Protein AF-A0A2V9R6C5-F1 (afdb_monomer)

Mean predicted aligned error: 5.24 Å

pLDDT: mean 90.16, std 9.1, range [41.62, 97.5]

Solvent-accessible surface area (backbone atoms only — not comparable to full-atom values): 9166 Å² total; per-residue (Å²): 133,85,82,86,83,82,74,58,67,69,58,52,53,52,53,51,48,38,43,59,74,49,47,64,82,46,81,86,64,77,62,60,47,89,68,93,65,76,92,70,56,80,42,75,51,73,53,76,58,93,93,46,72,50,75,51,74,35,57,52,59,79,48,64,44,57,50,50,55,49,51,50,53,52,23,43,53,51,44,54,49,50,53,51,52,51,59,48,25,69,76,78,33,63,84,54,42,46,62,54,51,52,51,49,52,51,36,55,73,69,67,48,46,79,60,60,72,74,49,43,67,60,25,51,52,46,41,70,40,80,93,47,55,69,66,37,23,51,51,27,47,53,51,40,54,51,44,53,50,57,49,65,74,73,105

Secondary structure (DSSP, 8-state):
--------HHHHHHHHHHHHHTTTT-TT---S--S-------EEEEEEETTEEEEEEES----HHHHHHHHHHHHHHHHHHHHHHHHHHHHH-GGGHHHHHHHHHHHHHTT--S-GGGGHHHHHHHHH-TTS-HHHHHHHHHHHHHHHHHHHTT-

Structure (mmCIF, N/CA/C/O backbone):
data_AF-A0A2V9R6C5-F1
#
_entry.id   AF-A0A2V9R6C5-F1
#
loop_
_atom_site.group_PDB
_atom_site.id
_atom_site.type_symbol
_atom_site.label_atom_id
_atom_site.label_alt_id
_atom_site.label_comp_id
_atom_site.label_asym_id
_atom_site.label_entity_id
_atom_site.label_seq_id
_atom_site.pdbx_PDB_ins_code
_atom_site.Cartn_x
_atom_site.Cartn_y
_atom_site.Cartn_z
_atom_site.occupancy
_atom_site.B_iso_or_equiv
_atom_site.auth_seq_id
_atom_site.auth_comp_id
_atom_site.auth_asym_id
_atom_site.auth_atom_id
_atom_site.pdbx_PDB_model_num
ATOM 1 N N . MET A 1 1 ? 1.336 -20.010 5.093 1.00 46.53 1 MET A N 1
ATOM 2 C CA . MET A 1 1 ? 0.437 -18.844 5.189 1.00 46.53 1 MET A CA 1
ATOM 3 C C . MET A 1 1 ? 0.432 -18.218 3.808 1.00 46.53 1 MET A C 1
ATOM 5 O O . MET A 1 1 ? 1.451 -17.669 3.417 1.00 46.53 1 MET A O 1
ATOM 9 N N . GLU A 1 2 ? -0.620 -18.428 3.023 1.00 50.94 2 GLU A N 1
ATOM 10 C CA . GLU A 1 2 ? -0.739 -17.781 1.713 1.00 50.94 2 GLU A CA 1
ATOM 11 C C . GLU A 1 2 ? -1.221 -16.347 1.934 1.00 50.94 2 GLU A C 1
ATOM 13 O O . GLU A 1 2 ? -2.261 -16.122 2.554 1.00 50.94 2 GLU A O 1
ATOM 18 N N . VAL A 1 3 ? -0.439 -15.367 1.484 1.00 60.78 3 VAL A N 1
ATOM 19 C CA . VAL A 1 3 ? -0.875 -13.969 1.470 1.00 60.78 3 VAL A CA 1
ATOM 20 C C . VAL A 1 3 ? -1.753 -13.803 0.235 1.00 60.78 3 VAL A C 1
ATOM 22 O O . VAL A 1 3 ? -1.251 -13.744 -0.885 1.00 60.78 3 VAL A O 1
ATOM 25 N N . SER A 1 4 ? -3.073 -13.771 0.424 1.00 70.69 4 SER A N 1
ATOM 26 C CA . SER A 1 4 ? -4.013 -13.489 -0.664 1.00 70.69 4 SER A CA 1
ATOM 27 C C . SER A 1 4 ? -3.922 -12.009 -1.035 1.00 70.69 4 SER A C 1
ATOM 29 O O . SER A 1 4 ? -4.605 -11.172 -0.447 1.00 70.69 4 SER A O 1
ATOM 31 N N . LEU A 1 5 ? -3.039 -11.670 -1.975 1.00 76.69 5 LEU A N 1
ATOM 32 C CA . LEU A 1 5 ? -2.865 -10.307 -2.460 1.00 76.69 5 LEU A CA 1
ATOM 33 C C . LEU A 1 5 ? -3.839 -10.022 -3.612 1.00 76.69 5 LEU A C 1
ATOM 35 O O . LEU A 1 5 ? -3.700 -10.546 -4.710 1.00 76.69 5 LEU A O 1
ATOM 39 N N . ALA A 1 6 ? -4.802 -9.143 -3.357 1.00 82.19 6 ALA A N 1
ATOM 40 C CA . ALA A 1 6 ? -5.730 -8.614 -4.349 1.00 82.19 6 ALA A CA 1
ATOM 41 C C . ALA A 1 6 ? -5.478 -7.114 -4.515 1.00 82.19 6 ALA A C 1
ATOM 43 O O . ALA A 1 6 ? -5.593 -6.358 -3.547 1.00 82.19 6 ALA A O 1
ATOM 44 N N . LEU A 1 7 ? -5.127 -6.713 -5.735 1.00 85.69 7 LEU A N 1
ATOM 45 C CA . LEU A 1 7 ? -4.937 -5.326 -6.151 1.00 85.69 7 LEU A CA 1
ATOM 46 C C . LEU A 1 7 ? -6.035 -4.942 -7.142 1.00 85.69 7 LEU A C 1
ATOM 48 O O . LEU A 1 7 ? -6.513 -5.785 -7.902 1.00 85.69 7 LEU A O 1
ATOM 52 N N . ARG A 1 8 ? -6.421 -3.664 -7.159 1.00 87.56 8 ARG A N 1
ATOM 53 C CA . ARG A 1 8 ? -7.338 -3.155 -8.183 1.00 87.56 8 ARG A CA 1
ATOM 54 C C . ARG A 1 8 ? -6.678 -3.193 -9.567 1.00 87.56 8 ARG A C 1
ATOM 56 O O . ARG A 1 8 ? -5.475 -2.934 -9.653 1.00 87.56 8 ARG A O 1
ATOM 63 N N . PRO A 1 9 ? -7.451 -3.414 -10.648 1.00 88.00 9 PRO A N 1
ATOM 64 C CA . PRO A 1 9 ? -6.921 -3.388 -12.011 1.00 88.00 9 PRO A CA 1
ATOM 65 C C . PRO A 1 9 ? -6.155 -2.096 -12.322 1.00 88.00 9 PRO A C 1
ATOM 67 O O . PRO A 1 9 ? -5.016 -2.157 -12.760 1.00 88.00 9 PRO A O 1
ATOM 70 N N . SER A 1 10 ? -6.696 -0.936 -11.939 1.00 88.12 10 SER A N 1
ATOM 71 C CA . SER A 1 10 ? -6.053 0.368 -12.164 1.00 88.12 10 SER A CA 1
ATOM 72 C C . SER A 1 10 ? -4.687 0.524 -11.480 1.00 88.12 10 SER A C 1
ATOM 74 O O . SER A 1 10 ? -3.798 1.206 -11.997 1.00 88.12 10 SER A O 1
ATOM 76 N N . THR A 1 11 ? -4.489 -0.115 -10.324 1.00 90.69 11 THR A N 1
ATOM 77 C CA . THR A 1 11 ? -3.195 -0.151 -9.629 1.00 90.69 11 THR A CA 1
ATOM 78 C C . THR A 1 11 ? -2.187 -0.999 -10.400 1.00 90.69 11 THR A C 1
ATOM 80 O O . THR A 1 11 ? -1.029 -0.605 -10.530 1.00 90.69 11 THR A O 1
ATOM 83 N N . VAL A 1 12 ? -2.629 -2.141 -10.934 1.00 91.75 12 VAL A N 1
ATOM 84 C CA . VAL A 1 12 ? -1.797 -3.009 -11.777 1.00 91.75 12 VAL A CA 1
ATOM 85 C C . VAL A 1 12 ? -1.445 -2.300 -13.083 1.00 91.75 12 VAL A C 1
ATOM 87 O O . VAL A 1 12 ? -0.276 -2.282 -13.456 1.00 91.75 12 VAL A O 1
ATOM 90 N N . ASP A 1 13 ? -2.405 -1.633 -13.722 1.00 92.69 13 ASP A N 1
ATOM 91 C CA . ASP A 1 13 ? -2.180 -0.867 -14.952 1.00 92.69 13 ASP A CA 1
ATOM 92 C C . ASP A 1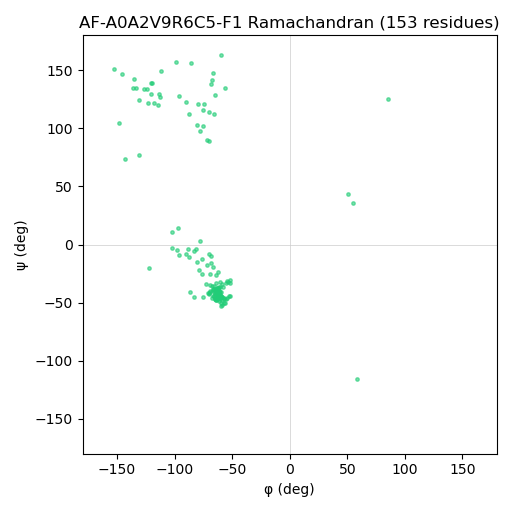 13 ? -1.152 0.250 -14.738 1.00 92.69 13 ASP A C 1
ATOM 94 O O . ASP A 1 13 ? -0.260 0.448 -15.562 1.00 92.69 13 ASP A O 1
ATOM 98 N N . SER A 1 14 ? -1.220 0.937 -13.593 1.00 91.81 14 SER A N 1
ATOM 99 C CA . SER A 1 14 ? -0.247 1.969 -13.216 1.00 91.81 14 SER A CA 1
ATOM 100 C C . SER A 1 14 ? 1.160 1.390 -13.037 1.00 91.81 14 SER A C 1
ATOM 102 O O . SER A 1 14 ? 2.129 1.974 -13.517 1.00 91.81 14 SER A O 1
ATOM 104 N N . LEU A 1 15 ? 1.287 0.223 -12.394 1.00 94.12 15 LEU A N 1
ATOM 105 C CA . LEU A 1 15 ? 2.568 -0.478 -12.270 1.00 94.12 15 LEU A CA 1
ATOM 106 C C . LEU A 1 15 ? 3.108 -0.904 -13.643 1.00 94.12 15 LEU A C 1
ATOM 108 O O . LEU A 1 15 ? 4.281 -0.690 -13.939 1.00 94.12 15 LEU A O 1
ATOM 112 N N . LEU A 1 1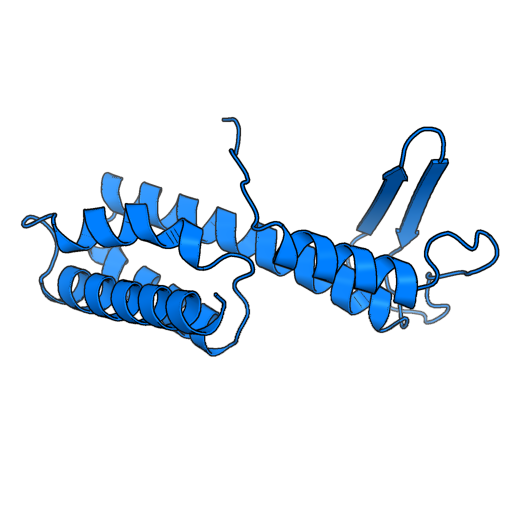6 ? 2.265 -1.486 -14.496 1.00 93.88 16 LEU A N 1
ATOM 113 C CA . LEU A 1 16 ? 2.658 -1.898 -15.845 1.00 93.88 16 LEU A CA 1
ATOM 114 C C . LEU A 1 16 ? 3.086 -0.695 -16.695 1.00 93.88 16 LEU A C 1
ATOM 116 O O . LEU A 1 16 ? 4.069 -0.786 -17.431 1.00 93.88 16 LEU A O 1
ATOM 120 N N . ALA A 1 17 ? 2.423 0.453 -16.543 1.00 94.44 17 ALA A N 1
ATOM 121 C CA . ALA A 1 17 ? 2.830 1.694 -17.190 1.00 94.44 17 ALA A CA 1
ATOM 122 C C . ALA A 1 17 ? 4.238 2.142 -16.758 1.00 94.44 17 ALA A C 1
ATOM 124 O O . ALA A 1 17 ? 4.996 2.610 -17.607 1.00 94.44 17 ALA A O 1
ATOM 125 N N . LEU A 1 18 ? 4.633 1.946 -15.492 1.00 94.69 18 LEU A N 1
ATOM 126 C CA . LEU A 1 18 ? 6.006 2.219 -15.041 1.00 94.69 18 LEU A CA 1
ATOM 127 C C . LEU A 1 18 ? 7.028 1.317 -15.740 1.00 94.69 18 LEU A C 1
ATOM 129 O O . LEU A 1 18 ? 8.078 1.799 -16.158 1.00 94.69 18 LEU A O 1
ATOM 133 N N . PHE A 1 19 ? 6.722 0.030 -15.933 1.00 94.94 19 PHE A N 1
ATOM 134 C CA . PHE A 1 19 ? 7.595 -0.881 -16.687 1.00 94.94 19 PHE A CA 1
ATOM 135 C C . PHE A 1 19 ? 7.750 -0.468 -18.155 1.00 94.94 19 PHE A C 1
ATOM 137 O O . PHE A 1 19 ? 8.848 -0.561 -18.710 1.00 94.94 19 PHE A O 1
ATOM 144 N N . VAL A 1 20 ? 6.672 0.021 -18.774 1.00 94.38 20 VAL A N 1
ATOM 145 C CA . VAL A 1 20 ? 6.711 0.576 -20.135 1.00 94.38 20 VAL A CA 1
ATOM 146 C C . VAL A 1 20 ? 7.567 1.846 -20.176 1.00 94.38 20 VAL A C 1
ATOM 148 O O . VAL A 1 20 ? 8.450 1.953 -21.021 1.00 94.38 20 VAL A O 1
ATOM 151 N N . GLN A 1 21 ? 7.376 2.780 -19.239 1.00 94.56 21 GLN A N 1
ATOM 152 C CA . GLN A 1 21 ? 8.171 4.014 -19.146 1.00 94.56 21 GLN A CA 1
ATOM 153 C C . GLN A 1 21 ? 9.649 3.745 -18.845 1.00 94.56 21 GLN A C 1
ATOM 155 O O . GLN A 1 21 ? 10.533 4.465 -19.309 1.00 94.56 21 GLN A O 1
ATOM 160 N N . ALA A 1 22 ? 9.941 2.698 -18.075 1.00 93.50 22 ALA A N 1
ATOM 161 C CA . ALA A 1 22 ? 11.297 2.240 -17.816 1.00 93.50 22 ALA A CA 1
ATOM 162 C C . ALA A 1 22 ? 11.957 1.611 -19.050 1.00 93.50 22 ALA A C 1
ATOM 164 O O . ALA A 1 22 ? 13.154 1.336 -18.990 1.00 93.50 22 ALA A O 1
ATOM 165 N N . ASP A 1 23 ? 11.230 1.384 -20.149 1.00 93.12 23 ASP A N 1
ATOM 166 C CA . ASP A 1 23 ? 11.700 0.609 -21.300 1.00 93.12 23 ASP A CA 1
ATOM 167 C C . ASP A 1 23 ? 12.278 -0.748 -20.851 1.00 93.12 23 ASP A C 1
ATOM 169 O O . ASP A 1 23 ? 13.361 -1.185 -21.249 1.00 93.12 23 ASP A O 1
ATOM 173 N N . PHE A 1 24 ? 11.569 -1.411 -19.925 1.00 92.94 24 PHE A N 1
ATOM 174 C CA . PHE A 1 24 ? 12.079 -2.605 -19.252 1.00 92.94 24 PHE A CA 1
ATOM 175 C C . PHE A 1 24 ? 12.208 -3.810 -20.184 1.00 92.94 24 PHE A C 1
ATOM 177 O O . PHE A 1 24 ? 12.842 -4.781 -19.811 1.00 92.94 24 PHE A O 1
ATOM 184 N N . TRP A 1 25 ? 11.693 -3.790 -21.410 1.00 92.62 25 TRP A N 1
ATOM 185 C CA . TRP A 1 25 ? 11.925 -4.882 -22.365 1.00 92.62 25 TRP A CA 1
ATOM 186 C C . TRP A 1 25 ? 13.197 -4.711 -23.203 1.00 92.62 25 TRP A C 1
ATOM 188 O O . TRP A 1 25 ? 13.628 -5.661 -23.848 1.00 92.62 25 TRP A O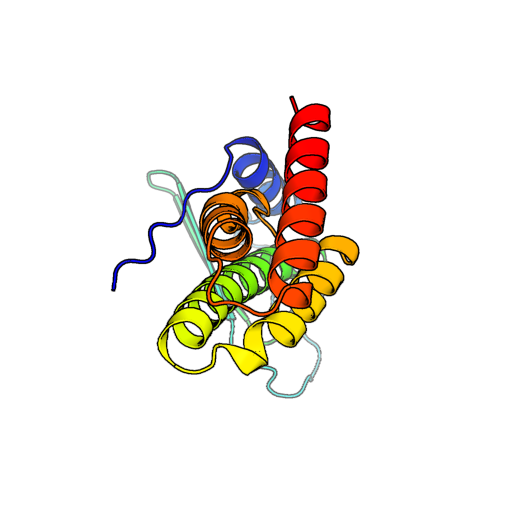 1
ATOM 198 N N . ASN A 1 26 ? 13.833 -3.540 -23.172 1.00 91.06 26 ASN A N 1
ATOM 199 C CA . ASN A 1 26 ? 15.045 -3.273 -23.938 1.00 91.06 26 ASN A CA 1
ATOM 200 C C . ASN A 1 26 ? 16.283 -3.896 -23.281 1.00 91.06 26 ASN A C 1
ATOM 202 O O . ASN A 1 26 ? 16.856 -3.311 -22.360 1.00 91.06 26 ASN A O 1
ATOM 206 N N . GLU A 1 27 ? 16.703 -5.072 -23.751 1.00 86.19 27 GLU A N 1
ATOM 207 C CA . GLU A 1 27 ? 17.843 -5.837 -23.217 1.00 86.19 27 GLU A CA 1
ATOM 208 C C . GLU A 1 27 ? 19.154 -5.041 -23.159 1.00 86.19 27 GLU A C 1
ATOM 210 O O . GLU A 1 27 ? 19.935 -5.219 -22.226 1.00 86.19 27 GLU A O 1
ATOM 215 N N . SER A 1 28 ? 19.359 -4.103 -24.088 1.00 87.12 28 SER A N 1
ATOM 216 C CA . SER A 1 28 ? 20.542 -3.233 -24.128 1.00 87.12 28 SER A CA 1
ATOM 217 C C . SER A 1 28 ? 20.546 -2.171 -23.026 1.00 87.12 28 SER A C 1
ATOM 219 O O . SER A 1 28 ? 21.587 -1.576 -22.739 1.00 87.12 28 SER A O 1
ATOM 221 N N . LYS A 1 29 ? 19.394 -1.897 -22.400 1.00 87.25 29 LYS A N 1
ATOM 222 C CA . LYS A 1 29 ? 19.290 -0.926 -21.311 1.00 87.25 29 LYS A CA 1
ATOM 223 C C . LYS A 1 29 ? 19.864 -1.515 -20.026 1.00 87.25 29 LYS A C 1
ATOM 225 O O . LYS A 1 29 ? 19.310 -2.462 -19.467 1.00 87.25 29 LYS A O 1
ATOM 230 N N . ASN A 1 30 ? 20.946 -0.914 -19.535 1.00 84.88 30 ASN A N 1
ATOM 231 C CA . ASN A 1 30 ? 21.525 -1.247 -18.240 1.00 84.88 30 ASN A CA 1
ATOM 232 C C . ASN A 1 30 ? 20.913 -0.371 -17.141 1.00 84.88 30 ASN A C 1
ATOM 234 O O . ASN A 1 30 ? 21.005 0.854 -17.191 1.00 84.88 30 ASN A O 1
ATOM 238 N N . PHE A 1 31 ? 20.322 -1.007 -16.135 1.00 86.38 31 PHE A N 1
ATOM 239 C CA . PHE A 1 31 ? 19.766 -0.318 -14.972 1.00 86.38 31 PHE A CA 1
ATOM 240 C C . PHE A 1 31 ? 20.724 -0.271 -13.776 1.00 86.38 31 PHE A C 1
ATOM 242 O O . PHE A 1 31 ? 20.440 0.415 -12.794 1.00 86.38 31 PHE A O 1
ATOM 249 N N . VAL A 1 32 ? 21.848 -0.987 -13.835 1.00 85.44 32 VAL A N 1
ATOM 250 C CA . VAL A 1 32 ? 22.863 -0.975 -12.781 1.00 85.44 32 VAL A CA 1
ATOM 251 C C . VAL A 1 32 ? 23.627 0.346 -12.855 1.00 85.44 32 VAL A C 1
ATOM 253 O O . VAL A 1 32 ? 24.238 0.659 -13.878 1.00 85.44 32 VAL A O 1
ATOM 256 N N . SER A 1 33 ? 23.609 1.127 -11.772 1.00 83.12 33 SER A N 1
ATOM 257 C CA . SER A 1 33 ? 24.421 2.347 -11.692 1.00 83.12 33 SER A CA 1
ATOM 258 C C . SER A 1 33 ? 25.912 2.000 -11.646 1.00 83.12 33 SER A C 1
ATOM 260 O O . SER A 1 33 ? 26.325 1.054 -10.977 1.00 83.12 33 SER A O 1
ATOM 262 N N . SER A 1 34 ? 26.734 2.801 -12.325 1.00 79.94 34 SER A N 1
ATOM 263 C CA . SER A 1 34 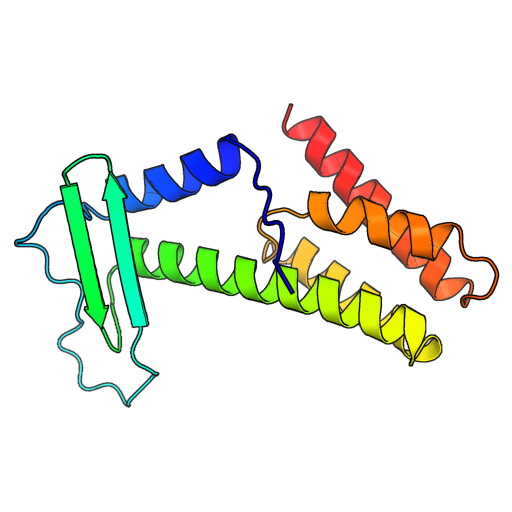? 28.197 2.675 -12.320 1.00 79.94 34 SER A CA 1
ATOM 264 C C . SER A 1 34 ? 28.862 3.309 -11.091 1.00 79.94 34 SER A C 1
ATOM 266 O O . SER A 1 34 ? 30.082 3.221 -10.931 1.00 79.94 34 SER A O 1
ATOM 268 N N . ARG A 1 35 ? 28.091 3.965 -10.213 1.00 80.38 35 ARG A N 1
ATOM 269 C CA . ARG A 1 35 ? 28.635 4.609 -9.015 1.00 80.38 35 ARG A CA 1
ATOM 270 C C . ARG A 1 35 ? 29.151 3.572 -8.022 1.00 80.38 35 ARG A C 1
ATOM 272 O O . ARG A 1 35 ? 28.476 2.593 -7.713 1.00 80.38 35 ARG A O 1
ATOM 279 N N . LYS A 1 36 ? 30.316 3.856 -7.428 1.00 76.38 36 LYS A N 1
ATOM 280 C CA . LYS A 1 36 ? 30.780 3.167 -6.216 1.00 76.38 36 LYS A CA 1
ATOM 281 C C . LYS A 1 36 ? 29.907 3.588 -5.040 1.00 76.38 36 LYS A C 1
ATOM 283 O O . LYS A 1 36 ? 30.194 4.564 -4.353 1.00 76.38 36 LYS A O 1
ATOM 288 N N . VAL A 1 37 ? 28.824 2.857 -4.849 1.00 77.94 37 VAL A N 1
ATOM 289 C CA . VAL A 1 37 ? 27.981 2.930 -3.660 1.00 77.94 37 VAL A CA 1
ATOM 290 C C . VAL A 1 37 ? 28.339 1.787 -2.714 1.00 77.94 37 VAL A C 1
ATOM 292 O O . VAL A 1 37 ? 28.890 0.771 -3.141 1.00 77.94 37 VAL A O 1
ATOM 295 N N . ALA A 1 38 ? 28.036 1.958 -1.427 1.00 81.75 38 ALA A N 1
ATOM 296 C CA . ALA A 1 38 ? 28.065 0.848 -0.482 1.00 81.75 38 ALA A CA 1
ATOM 297 C C . ALA A 1 38 ? 27.083 -0.258 -0.921 1.00 81.75 38 ALA A C 1
ATOM 299 O O . ALA A 1 38 ? 26.200 -0.028 -1.753 1.00 81.75 38 ALA A O 1
ATOM 300 N N . ASP A 1 39 ? 27.230 -1.461 -0.374 1.00 81.75 39 ASP A N 1
ATOM 301 C CA . ASP A 1 39 ? 26.225 -2.507 -0.559 1.00 81.75 39 ASP A CA 1
ATOM 302 C C . ASP A 1 39 ? 24.916 -2.070 0.126 1.00 81.75 39 ASP A C 1
ATOM 304 O O . ASP A 1 39 ? 24.856 -1.907 1.344 1.00 81.75 39 ASP A O 1
ATOM 308 N N . MET A 1 40 ? 23.895 -1.805 -0.687 1.00 83.81 40 MET A N 1
ATOM 309 C CA . MET A 1 40 ? 22.554 -1.354 -0.306 1.00 83.81 40 MET A CA 1
ATOM 310 C C . MET A 1 40 ? 21.545 -2.514 -0.354 1.00 83.81 40 MET A C 1
ATOM 312 O O . MET A 1 40 ? 20.330 -2.288 -0.284 1.00 83.81 40 MET A O 1
ATOM 316 N N . GLY A 1 41 ? 22.035 -3.748 -0.508 1.00 85.44 41 GLY A N 1
ATOM 317 C CA . GLY A 1 41 ? 21.238 -4.948 -0.683 1.00 85.44 41 GLY A CA 1
ATOM 318 C C . GLY A 1 41 ? 20.854 -5.178 -2.143 1.00 85.44 41 GLY A C 1
ATOM 319 O O . GLY A 1 41 ? 20.218 -4.333 -2.785 1.00 85.44 41 GLY A O 1
ATOM 320 N N . MET A 1 42 ? 21.193 -6.371 -2.631 1.00 89.12 42 MET A N 1
ATOM 321 C CA . MET A 1 42 ? 20.872 -6.844 -3.976 1.00 89.12 42 MET A CA 1
ATOM 322 C C . MET A 1 42 ? 19.363 -6.997 -4.168 1.00 89.12 42 MET A C 1
ATOM 324 O O . MET A 1 42 ? 18.683 -7.646 -3.374 1.00 89.12 42 MET A O 1
ATOM 328 N N . LYS A 1 43 ? 18.848 -6.399 -5.243 1.00 91.25 43 LYS A N 1
ATOM 329 C CA . LYS A 1 43 ? 17.436 -6.436 -5.630 1.00 91.25 43 LYS A CA 1
ATOM 330 C C . LYS A 1 43 ? 17.316 -7.072 -7.003 1.00 91.25 43 LYS A C 1
ATOM 332 O O . LYS A 1 43 ? 18.108 -6.768 -7.893 1.00 91.25 43 LYS A O 1
ATOM 337 N N . THR A 1 44 ? 16.304 -7.913 -7.169 1.00 93.31 44 THR A N 1
ATOM 338 C CA . THR A 1 44 ? 16.004 -8.590 -8.430 1.00 93.31 44 THR A CA 1
ATOM 339 C C . THR A 1 44 ? 14.577 -8.260 -8.830 1.00 93.31 44 THR A C 1
ATOM 341 O O . THR A 1 44 ? 13.642 -8.521 -8.076 1.00 93.31 44 THR A O 1
ATOM 344 N N . ILE A 1 45 ? 14.414 -7.668 -10.011 1.00 93.25 45 ILE A N 1
ATOM 345 C CA . ILE A 1 45 ? 13.109 -7.384 -10.607 1.00 93.25 45 ILE A CA 1
ATOM 346 C C . ILE A 1 45 ? 12.967 -8.266 -11.836 1.00 93.25 45 ILE A C 1
ATOM 348 O O . ILE A 1 45 ? 13.828 -8.251 -12.718 1.00 93.25 45 ILE A O 1
ATOM 352 N N . ARG A 1 46 ? 11.863 -9.011 -11.895 1.00 93.75 46 ARG A N 1
ATOM 353 C CA . ARG A 1 46 ? 11.512 -9.857 -13.029 1.00 93.75 46 ARG A CA 1
ATOM 354 C C . ARG A 1 46 ? 10.137 -9.478 -13.562 1.00 93.75 46 ARG A C 1
ATOM 356 O O . ARG A 1 46 ? 9.200 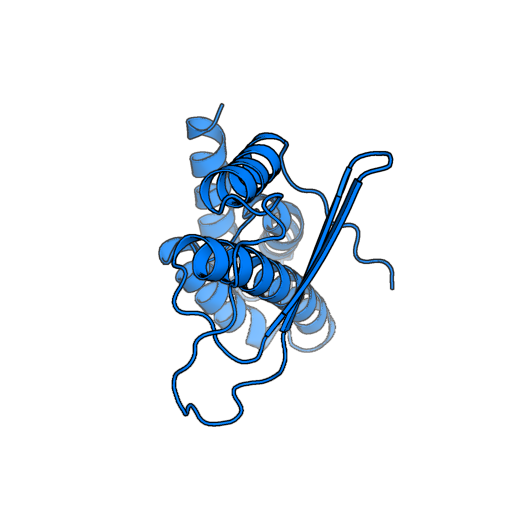-9.317 -12.783 1.00 93.75 46 ARG A O 1
ATOM 363 N N . LEU A 1 47 ? 10.031 -9.356 -14.881 1.00 93.62 47 LEU A N 1
ATOM 364 C CA . LEU A 1 47 ? 8.767 -9.173 -15.588 1.00 93.62 47 LEU A CA 1
ATOM 365 C C . LEU A 1 47 ? 8.575 -10.322 -16.577 1.00 93.62 47 LEU A C 1
ATOM 367 O O . LEU A 1 47 ? 9.465 -10.606 -17.379 1.00 93.62 47 LEU A O 1
ATOM 371 N N . GLU A 1 48 ? 7.406 -10.957 -16.529 1.00 93.44 48 GLU A N 1
ATOM 372 C CA . GLU A 1 48 ? 7.037 -12.091 -17.377 1.00 93.44 48 GLU A CA 1
ATOM 373 C C . GLU A 1 48 ? 5.711 -11.801 -18.091 1.00 93.44 48 GLU A C 1
ATOM 375 O O . GLU A 1 48 ? 4.754 -11.314 -17.488 1.00 93.44 48 GLU A O 1
ATOM 380 N N . SER A 1 49 ? 5.653 -12.074 -19.394 1.00 90.94 49 SER A N 1
ATOM 381 C CA . SER A 1 49 ? 4.454 -11.929 -20.218 1.00 90.94 49 SER A CA 1
ATOM 382 C C . SER A 1 49 ? 4.459 -12.972 -21.337 1.00 90.94 49 SER A C 1
ATOM 384 O O . SER A 1 49 ? 5.200 -12.864 -22.318 1.00 90.94 49 SER A O 1
ATOM 386 N N . GLY A 1 50 ? 3.637 -14.015 -21.181 1.00 90.44 50 GLY A N 1
ATOM 387 C CA . GLY A 1 50 ? 3.595 -15.144 -22.111 1.00 90.44 50 GLY A CA 1
ATOM 388 C C . GLY A 1 50 ? 4.961 -15.826 -22.228 1.00 90.44 50 GLY A C 1
ATOM 389 O O . GLY A 1 50 ? 5.464 -16.375 -21.256 1.00 90.44 50 GLY A O 1
ATOM 390 N N . LEU A 1 51 ? 5.565 -15.775 -23.419 1.00 88.00 51 LEU A N 1
ATOM 391 C CA . LEU A 1 51 ? 6.894 -16.342 -23.694 1.00 88.00 51 LEU A CA 1
ATOM 392 C C . LEU A 1 51 ? 8.055 -15.369 -23.428 1.00 88.00 51 LEU A C 1
ATOM 394 O O . LEU A 1 51 ? 9.212 -15.746 -23.596 1.00 88.00 51 LEU A O 1
ATOM 398 N N . ARG A 1 52 ? 7.777 -14.113 -23.060 1.00 91.12 52 ARG A N 1
ATOM 399 C CA . ARG A 1 52 ? 8.811 -13.114 -22.762 1.00 91.12 52 ARG A CA 1
ATOM 400 C C . ARG A 1 52 ? 9.050 -13.054 -21.259 1.00 91.12 52 ARG A C 1
ATOM 402 O O . ARG A 1 52 ? 8.109 -12.860 -20.498 1.00 91.12 52 ARG A O 1
ATOM 409 N N . SER A 1 53 ? 10.305 -13.168 -20.841 1.00 92.75 53 SER A N 1
ATOM 410 C CA . SER A 1 53 ? 10.741 -12.959 -19.459 1.00 92.75 53 SER A CA 1
ATOM 411 C C . SER A 1 53 ? 12.021 -12.141 -19.473 1.00 92.75 53 SER A C 1
ATOM 413 O O . SER A 1 53 ? 12.915 -12.409 -20.277 1.00 92.75 53 SER A O 1
ATOM 415 N N . ARG A 1 54 ? 12.105 -11.129 -18.611 1.00 92.81 54 ARG A N 1
ATOM 416 C CA . ARG A 1 54 ? 13.343 -10.387 -18.371 1.00 92.81 54 ARG A CA 1
ATOM 417 C C . ARG A 1 54 ? 13.550 -10.221 -16.879 1.00 92.81 54 ARG A C 1
ATOM 419 O O . ARG A 1 54 ? 12.634 -9.830 -16.158 1.00 92.81 54 ARG A O 1
ATOM 426 N N . GLU A 1 55 ? 14.778 -10.463 -16.445 1.00 93.88 55 GLU A N 1
ATOM 427 C CA . GLU A 1 55 ? 15.229 -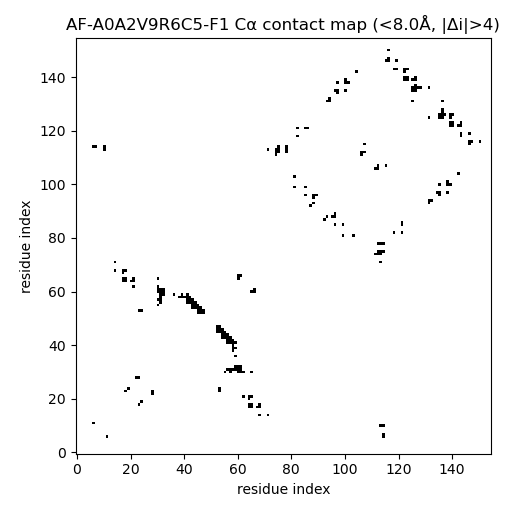10.252 -15.078 1.00 93.88 55 GLU A CA 1
ATOM 428 C C . GLU A 1 55 ? 16.389 -9.258 -15.048 1.00 93.88 55 GLU A C 1
ATOM 430 O O . GLU A 1 55 ? 17.286 -9.302 -15.891 1.00 93.88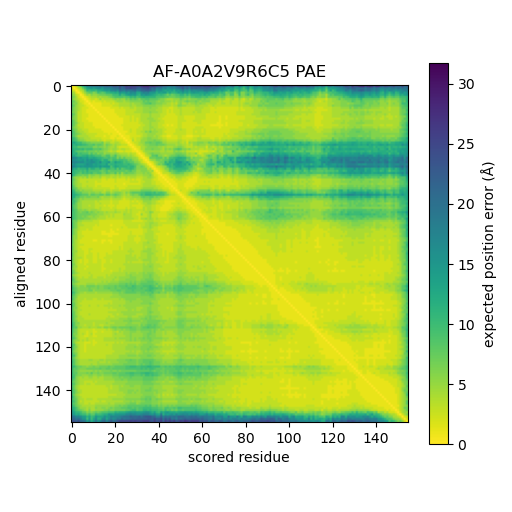 55 GLU A O 1
ATOM 435 N N . VAL A 1 56 ? 16.376 -8.364 -14.064 1.00 92.94 56 VAL A N 1
ATOM 436 C CA . VAL A 1 56 ? 17.475 -7.441 -13.792 1.00 92.94 56 VAL A CA 1
ATOM 437 C C . VAL A 1 56 ? 17.796 -7.501 -12.307 1.00 92.94 56 VAL A C 1
ATOM 439 O O . VAL A 1 56 ? 16.925 -7.271 -11.467 1.00 92.94 56 VAL A O 1
ATOM 442 N N . THR A 1 57 ? 19.060 -7.783 -11.994 1.00 92.19 57 THR A N 1
ATOM 443 C CA . THR A 1 57 ? 19.579 -7.804 -10.626 1.00 92.19 57 THR A CA 1
ATOM 444 C C . THR A 1 57 ? 20.582 -6.672 -10.438 1.00 92.19 57 THR A C 1
ATOM 446 O O . THR A 1 57 ? 21.497 -6.509 -11.244 1.00 92.19 57 THR A O 1
ATOM 449 N N . PHE A 1 58 ? 20.412 -5.871 -9.390 1.00 90.44 58 PHE A N 1
ATOM 450 C CA . PHE A 1 58 ? 21.225 -4.682 -9.147 1.00 90.44 58 PHE A CA 1
ATOM 451 C C . PHE A 1 58 ? 21.303 -4.342 -7.654 1.00 90.44 58 PHE A C 1
ATOM 453 O O . PHE A 1 58 ? 20.377 -4.602 -6.890 1.00 90.44 58 PHE A O 1
ATOM 460 N N . ASN A 1 59 ? 22.410 -3.722 -7.240 1.00 89.44 59 ASN A N 1
ATOM 461 C CA . ASN A 1 59 ? 22.558 -3.157 -5.894 1.00 89.44 59 ASN A CA 1
ATOM 462 C C . ASN A 1 59 ? 21.924 -1.753 -5.807 1.00 89.44 59 ASN A C 1
ATOM 464 O O . ASN A 1 59 ? 21.184 -1.424 -4.879 1.00 89.44 59 ASN A O 1
ATOM 468 N N . TYR A 1 60 ? 22.194 -0.923 -6.818 1.00 88.12 60 TYR A N 1
ATOM 469 C CA . TYR A 1 60 ? 21.718 0.453 -6.911 1.00 88.12 60 TYR A CA 1
ATOM 470 C C . TYR A 1 60 ? 21.429 0.838 -8.363 1.00 88.12 60 TYR A C 1
ATOM 472 O O . TYR A 1 60 ? 22.104 0.384 -9.290 1.00 88.12 60 TYR A O 1
ATOM 480 N N . THR A 1 61 ? 20.429 1.695 -8.545 1.00 90.00 61 THR A N 1
ATOM 481 C CA . THR A 1 61 ? 20.017 2.231 -9.842 1.00 90.00 61 THR A CA 1
ATOM 482 C C . THR A 1 61 ? 19.773 3.731 -9.723 1.00 90.00 61 THR A C 1
ATOM 484 O O . THR A 1 61 ? 19.261 4.200 -8.707 1.00 90.00 61 THR A O 1
ATOM 487 N N . GLU A 1 62 ? 20.145 4.483 -10.757 1.00 90.12 62 GLU A N 1
ATOM 488 C CA . GLU A 1 62 ? 19.809 5.907 -10.912 1.00 90.12 62 GLU A CA 1
ATOM 489 C C . GLU A 1 62 ? 18.592 6.113 -11.826 1.00 90.12 62 GLU A C 1
ATOM 491 O O . GLU A 1 62 ? 18.126 7.242 -11.989 1.00 90.12 62 GLU A O 1
ATOM 496 N N . ASP A 1 63 ? 18.069 5.036 -12.424 1.00 91.62 63 ASP A N 1
ATOM 497 C CA . ASP A 1 63 ? 16.872 5.094 -13.254 1.00 91.62 63 ASP A CA 1
ATOM 498 C C . ASP A 1 63 ? 15.655 5.358 -12.360 1.00 91.62 63 ASP A C 1
ATOM 500 O O . ASP A 1 63 ? 15.286 4.540 -11.515 1.00 91.62 63 ASP A O 1
ATOM 504 N N . LYS A 1 64 ? 15.042 6.533 -12.532 1.00 92.75 64 LYS A N 1
ATOM 505 C CA . LYS A 1 64 ? 13.909 6.974 -11.709 1.00 92.75 64 LYS A CA 1
ATOM 506 C C . LYS A 1 64 ? 12.702 6.049 -11.840 1.00 92.75 64 LYS A C 1
ATOM 508 O O . LYS A 1 64 ? 12.044 5.786 -10.842 1.00 92.75 64 LYS A O 1
ATOM 513 N N . ASN A 1 65 ? 12.447 5.513 -13.032 1.00 93.25 65 ASN A N 1
ATOM 514 C CA . ASN A 1 65 ? 11.301 4.637 -13.264 1.00 93.25 65 ASN A CA 1
ATOM 515 C C . ASN A 1 65 ? 11.512 3.300 -12.543 1.00 93.25 65 ASN A C 1
ATOM 517 O O . ASN A 1 65 ? 10.597 2.789 -11.903 1.00 93.25 65 ASN A O 1
ATOM 521 N N . LEU A 1 66 ? 12.739 2.767 -12.553 1.00 92.12 66 LEU A N 1
ATOM 522 C CA . LEU A 1 66 ? 13.066 1.570 -11.780 1.00 92.12 66 LEU A CA 1
ATOM 523 C C . LEU A 1 66 ? 13.030 1.824 -10.266 1.00 92.12 66 LEU A C 1
ATOM 525 O O . LEU A 1 66 ? 12.577 0.959 -9.518 1.00 92.12 66 LEU A O 1
ATOM 529 N N . GLN A 1 67 ? 13.442 3.011 -9.807 1.00 93.06 67 GLN A N 1
ATOM 530 C CA . GLN A 1 67 ? 13.255 3.425 -8.411 1.00 93.06 67 GLN A CA 1
ATOM 531 C C . GLN A 1 67 ? 11.775 3.480 -8.018 1.00 93.06 67 GLN A C 1
ATOM 533 O O . GLN A 1 67 ? 11.417 3.021 -6.937 1.00 93.06 67 GLN A O 1
ATOM 538 N N . GLU A 1 68 ? 10.900 3.985 -8.885 1.00 94.00 68 GLU A N 1
ATOM 539 C CA . GLU A 1 68 ? 9.455 4.003 -8.641 1.00 94.00 68 GLU A CA 1
ATOM 540 C C . GLU A 1 68 ? 8.849 2.595 -8.598 1.00 94.00 68 GLU A C 1
ATOM 542 O O . GLU A 1 68 ? 8.052 2.309 -7.703 1.00 94.00 68 GLU A O 1
ATOM 547 N N . ILE A 1 69 ? 9.279 1.689 -9.484 1.00 95.00 69 ILE A N 1
ATOM 548 C CA . ILE A 1 69 ? 8.884 0.271 -9.446 1.00 95.00 69 ILE A CA 1
ATOM 549 C C . ILE A 1 69 ? 9.314 -0.371 -8.119 1.00 95.00 69 ILE A C 1
ATOM 551 O O . ILE A 1 69 ? 8.515 -1.055 -7.479 1.00 95.00 69 ILE A O 1
ATOM 555 N N . MET A 1 70 ? 10.547 -0.130 -7.660 1.00 92.81 70 MET A N 1
ATOM 556 C CA . MET A 1 70 ? 11.003 -0.619 -6.352 1.00 92.81 70 MET A CA 1
ATOM 557 C C . MET A 1 70 ? 10.148 -0.069 -5.211 1.00 92.81 70 MET A C 1
ATOM 559 O O . MET A 1 70 ? 9.642 -0.841 -4.400 1.00 92.81 70 MET A O 1
ATOM 563 N N . ASN A 1 71 ? 9.936 1.248 -5.184 1.00 93.31 71 ASN A N 1
ATOM 564 C CA . ASN A 1 71 ? 9.130 1.907 -4.160 1.00 93.31 71 ASN A CA 1
ATOM 565 C C . ASN A 1 71 ? 7.701 1.348 -4.119 1.00 93.31 71 ASN A C 1
ATOM 567 O O . ASN A 1 71 ? 7.118 1.222 -3.042 1.00 93.31 71 ASN A O 1
ATOM 571 N N . PHE A 1 72 ? 7.126 0.995 -5.273 1.00 94.62 72 PHE A N 1
ATOM 572 C CA . PHE A 1 72 ? 5.827 0.333 -5.337 1.00 94.62 72 PHE A CA 1
ATOM 573 C C . PHE A 1 72 ? 5.838 -1.000 -4.575 1.00 94.62 72 PHE A C 1
ATOM 575 O O . PHE A 1 72 ? 4.995 -1.208 -3.700 1.00 94.62 72 PHE A O 1
ATOM 582 N N . PHE A 1 73 ? 6.801 -1.882 -4.861 1.00 93.38 73 PHE A N 1
ATOM 583 C CA . PHE A 1 73 ? 6.904 -3.180 -4.187 1.00 93.38 73 PHE A CA 1
ATOM 584 C C . PHE A 1 73 ? 7.242 -3.044 -2.698 1.00 93.38 73 PHE A C 1
ATOM 586 O O . PHE A 1 73 ? 6.677 -3.763 -1.878 1.00 93.38 73 PHE A O 1
ATOM 593 N N . GLU A 1 74 ? 8.104 -2.102 -2.319 1.00 92.31 74 GLU A N 1
ATOM 594 C CA . GLU A 1 74 ? 8.417 -1.827 -0.913 1.00 92.31 74 GLU A CA 1
ATOM 595 C C . GLU A 1 74 ? 7.177 -1.361 -0.140 1.00 92.31 74 GLU A C 1
ATOM 597 O O . GLU A 1 74 ? 6.881 -1.890 0.935 1.00 92.31 74 GLU A O 1
ATOM 602 N N . ASN A 1 75 ? 6.400 -0.433 -0.707 1.00 94.12 75 ASN A N 1
ATOM 603 C CA . ASN A 1 75 ? 5.145 0.028 -0.111 1.00 94.12 75 ASN A CA 1
ATOM 604 C C . ASN A 1 75 ? 4.109 -1.102 -0.011 1.00 94.12 75 ASN A C 1
ATOM 606 O O . ASN A 1 75 ? 3.383 -1.190 0.979 1.00 94.12 75 ASN A O 1
ATOM 610 N N . LEU A 1 76 ? 4.053 -1.984 -1.010 1.00 93.25 76 LEU A N 1
ATOM 611 C CA . LEU A 1 76 ? 3.181 -3.156 -1.007 1.00 93.25 76 LEU A CA 1
ATOM 612 C C . LEU A 1 76 ? 3.556 -4.139 0.113 1.00 93.25 76 LEU A C 1
ATOM 614 O O . LEU A 1 76 ? 2.699 -4.548 0.895 1.00 93.25 76 LEU A O 1
ATOM 618 N N . CYS A 1 77 ? 4.841 -4.467 0.246 1.00 92.06 77 CYS A N 1
ATOM 619 C CA . CYS A 1 77 ? 5.348 -5.305 1.331 1.00 92.06 77 CYS A CA 1
ATOM 620 C C . CYS A 1 77 ? 5.082 -4.673 2.702 1.00 92.06 77 CYS A C 1
ATOM 622 O O . CYS A 1 77 ? 4.636 -5.350 3.631 1.00 92.06 77 CYS A O 1
ATOM 624 N N . GLN A 1 78 ? 5.318 -3.365 2.834 1.00 92.38 78 GLN A N 1
ATOM 625 C CA . GLN A 1 78 ? 5.071 -2.638 4.073 1.00 92.38 78 GLN A CA 1
ATOM 626 C C . GLN A 1 78 ? 3.580 -2.625 4.439 1.00 92.38 78 GLN A C 1
ATOM 628 O O . GLN A 1 78 ? 3.249 -2.776 5.614 1.00 92.38 78 GLN A O 1
ATOM 633 N N . GLN A 1 79 ? 2.683 -2.497 3.460 1.00 93.56 79 GLN A N 1
ATOM 634 C CA . GLN A 1 79 ? 1.240 -2.609 3.664 1.00 93.56 79 GLN A CA 1
ATOM 635 C C . GLN A 1 79 ? 0.852 -3.977 4.235 1.00 93.56 79 GLN A C 1
ATOM 637 O O . GLN A 1 79 ? 0.173 -4.031 5.261 1.00 93.56 79 GLN A O 1
ATOM 642 N N . GLU A 1 80 ? 1.275 -5.072 3.598 1.00 92.38 80 GLU A N 1
ATOM 643 C CA . GLU A 1 80 ? 0.910 -6.422 4.051 1.00 92.38 80 GLU A CA 1
ATOM 644 C C . GLU A 1 80 ? 1.515 -6.732 5.427 1.00 92.38 80 GLU A C 1
ATOM 646 O O . GLU A 1 80 ? 0.854 -7.319 6.286 1.00 92.38 80 GLU A O 1
ATOM 651 N N . LYS A 1 81 ? 2.732 -6.242 5.699 1.00 93.19 81 LYS A N 1
ATOM 652 C CA . LYS A 1 81 ? 3.324 -6.290 7.040 1.00 93.19 81 LYS A CA 1
ATOM 653 C C . LYS A 1 81 ? 2.469 -5.539 8.062 1.00 93.19 81 LYS A C 1
ATOM 655 O O . LYS A 1 81 ? 2.229 -6.062 9.144 1.00 93.19 81 LYS A O 1
ATOM 660 N N . THR A 1 82 ? 1.990 -4.337 7.742 1.00 93.94 82 THR A N 1
ATOM 661 C CA . THR A 1 82 ? 1.125 -3.567 8.647 1.00 93.94 82 THR A CA 1
ATOM 662 C C . THR A 1 82 ? -0.208 -4.275 8.903 1.00 93.94 82 THR A C 1
ATOM 664 O O . THR A 1 82 ? -0.645 -4.303 10.051 1.00 93.94 82 THR A O 1
ATOM 667 N N . LEU A 1 83 ? -0.832 -4.886 7.888 1.00 93.69 83 LEU A N 1
ATOM 668 C CA . LEU A 1 83 ? -2.035 -5.713 8.076 1.00 93.69 83 LEU A CA 1
ATOM 669 C C . LEU A 1 83 ? -1.771 -6.853 9.065 1.00 93.69 83 LEU A C 1
ATOM 671 O O . LEU A 1 83 ? -2.489 -6.997 10.054 1.00 93.69 83 LEU A O 1
ATOM 675 N N . PHE A 1 84 ? -0.689 -7.598 8.842 1.00 93.12 84 PHE A N 1
ATOM 676 C CA . PHE A 1 84 ? -0.284 -8.691 9.718 1.00 93.12 84 PHE A CA 1
ATOM 677 C C . PHE A 1 84 ? -0.008 -8.225 11.156 1.00 93.12 84 PHE A C 1
ATOM 679 O O . PHE A 1 84 ? -0.452 -8.861 12.111 1.00 93.12 84 PHE A O 1
ATOM 686 N N . GLU A 1 85 ? 0.694 -7.104 11.333 1.00 94.25 85 GLU A N 1
ATOM 687 C CA . GLU A 1 85 ? 0.982 -6.543 12.655 1.00 94.25 85 GLU A CA 1
ATOM 688 C C . GLU A 1 85 ? -0.288 -6.118 13.402 1.00 94.25 85 GLU A C 1
ATOM 690 O O . GLU A 1 85 ? -0.372 -6.320 14.614 1.00 94.25 85 GLU A O 1
ATOM 695 N N . ILE A 1 86 ? -1.282 -5.558 12.704 1.00 95.38 86 ILE A N 1
ATOM 696 C CA . ILE A 1 86 ? -2.574 -5.200 13.306 1.00 95.38 86 ILE A CA 1
ATOM 697 C C . ILE A 1 86 ? -3.331 -6.464 13.732 1.00 95.38 86 ILE A C 1
ATOM 699 O O . ILE A 1 86 ? -3.846 -6.518 14.851 1.00 95.38 86 ILE A O 1
ATOM 703 N N . ASP A 1 87 ? -3.363 -7.497 12.889 1.00 93.56 87 ASP A N 1
ATOM 704 C CA . ASP A 1 87 ? -4.001 -8.775 13.221 1.00 93.56 87 ASP A CA 1
ATOM 705 C C . ASP A 1 87 ? -3.337 -9.470 14.414 1.00 93.56 87 ASP A C 1
ATOM 707 O O . ASP A 1 87 ? -4.016 -10.071 15.253 1.00 93.56 87 ASP A O 1
ATOM 711 N N . LEU A 1 88 ? -2.010 -9.376 14.513 1.00 94.38 88 LEU A N 1
ATOM 712 C CA . LEU A 1 88 ? -1.255 -9.895 15.645 1.00 94.38 88 LEU A CA 1
ATOM 713 C C . LEU A 1 88 ? -1.563 -9.103 16.925 1.00 94.38 88 LEU A C 1
ATOM 715 O O . LEU A 1 88 ? -1.845 -9.703 17.964 1.00 94.38 88 LEU A O 1
ATOM 719 N N . ALA A 1 89 ? -1.577 -7.770 16.846 1.00 95.25 89 ALA A N 1
ATOM 720 C CA . ALA A 1 89 ? -1.907 -6.896 17.970 1.00 95.25 89 ALA A CA 1
ATOM 721 C C . ALA A 1 89 ? -3.338 -7.141 18.479 1.00 95.25 89 ALA A C 1
ATOM 723 O O . ALA A 1 89 ? -3.563 -7.255 19.679 1.00 95.25 89 ALA A O 1
ATOM 724 N N . LEU A 1 90 ? -4.305 -7.359 17.586 1.00 94.62 90 LEU A N 1
ATOM 725 C CA . LEU A 1 90 ? -5.675 -7.720 17.966 1.00 94.62 90 LEU A CA 1
ATOM 726 C C . LEU A 1 90 ? -5.764 -8.968 18.852 1.00 94.62 90 LEU A C 1
ATOM 728 O O . LEU A 1 90 ? -6.649 -9.045 19.712 1.00 94.62 90 LEU A O 1
ATOM 732 N N . LYS A 1 91 ? -4.860 -9.931 18.647 1.00 93.75 91 LYS A N 1
ATOM 733 C CA . LYS A 1 91 ? -4.810 -11.187 19.403 1.00 93.75 91 LYS A CA 1
ATOM 734 C C . LYS A 1 91 ? -4.003 -11.071 20.693 1.00 93.75 91 LYS A C 1
ATOM 736 O O . LYS A 1 91 ? -4.420 -11.630 21.701 1.00 93.75 91 LYS A O 1
ATOM 741 N N . TYR A 1 92 ? -2.866 -10.377 20.657 1.00 95.75 92 TYR A N 1
ATOM 742 C CA . TYR A 1 92 ? -1.861 -10.454 21.725 1.00 95.75 92 TYR A CA 1
ATOM 743 C C . TYR A 1 92 ? -1.516 -9.110 22.383 1.00 95.75 92 TYR A C 1
ATOM 745 O O . TYR A 1 92 ? -1.025 -9.109 23.506 1.00 95.75 92 TYR A O 1
ATOM 753 N N . ASP A 1 93 ? -1.785 -7.975 21.731 1.00 94.44 93 ASP A N 1
ATOM 754 C CA . ASP A 1 93 ? -1.468 -6.626 22.227 1.00 94.44 93 ASP A CA 1
ATOM 755 C C . ASP A 1 93 ? -2.568 -5.614 21.865 1.00 94.44 93 ASP A C 1
ATOM 757 O O . ASP A 1 93 ? -2.444 -4.760 20.981 1.00 94.44 93 ASP A O 1
ATOM 761 N N . ARG A 1 94 ? -3.693 -5.720 22.573 1.00 93.81 94 ARG A N 1
ATOM 762 C CA . ARG A 1 94 ? -4.873 -4.881 22.325 1.00 93.81 94 ARG A CA 1
ATOM 763 C C . ARG A 1 94 ? -4.642 -3.416 22.713 1.00 93.81 94 ARG A C 1
ATOM 765 O O . ARG A 1 94 ? -5.278 -2.529 22.145 1.00 93.81 94 ARG A O 1
ATOM 772 N N . LEU A 1 95 ? -3.727 -3.156 23.651 1.00 94.00 95 LEU A N 1
ATOM 773 C CA . LEU A 1 95 ? -3.366 -1.806 24.101 1.00 94.00 95 LEU A CA 1
ATOM 774 C C . LEU A 1 95 ? -2.463 -1.082 23.091 1.00 94.00 95 LEU A C 1
ATOM 776 O O . LEU A 1 95 ? -2.492 0.145 23.027 1.00 94.00 95 LEU A O 1
ATOM 780 N N . GLY A 1 96 ? -1.705 -1.818 22.272 1.00 93.88 96 GLY A N 1
ATOM 781 C CA . GLY A 1 96 ? -0.867 -1.269 21.205 1.00 93.88 96 GLY A CA 1
ATOM 782 C C . GLY A 1 96 ? -1.619 -0.824 19.943 1.00 93.88 96 GLY A C 1
ATOM 783 O O . GLY A 1 96 ? -1.051 -0.109 19.112 1.00 93.88 96 GLY A O 1
ATOM 784 N N . ILE A 1 97 ? -2.899 -1.186 19.788 1.00 95.81 97 ILE A N 1
ATOM 785 C CA . ILE A 1 97 ? -3.681 -0.900 18.570 1.00 95.81 97 ILE A CA 1
ATOM 786 C C . ILE A 1 97 ? -3.757 0.593 18.213 1.00 95.81 97 ILE A C 1
ATOM 788 O O . ILE A 1 97 ? -3.513 0.905 17.047 1.00 95.81 97 ILE A O 1
ATOM 792 N N . PRO A 1 98 ? -4.038 1.537 19.139 1.00 95.50 98 PRO A N 1
ATOM 793 C CA . PRO A 1 98 ? -4.061 2.963 18.808 1.00 95.50 98 PRO A CA 1
ATOM 794 C C . PRO A 1 98 ? -2.784 3.433 18.100 1.00 95.50 98 PRO A C 1
ATOM 796 O O . PRO A 1 98 ? -2.854 4.088 17.064 1.00 95.50 98 PRO A O 1
ATOM 799 N N . LYS A 1 99 ? -1.611 3.007 18.586 1.00 95.38 99 LYS A N 1
ATOM 800 C CA . LYS A 1 99 ? -0.320 3.366 17.983 1.00 95.38 99 LYS A CA 1
ATOM 801 C C . LYS A 1 99 ? -0.185 2.828 16.556 1.00 95.38 99 LYS A C 1
ATOM 803 O O . LYS A 1 99 ? 0.313 3.532 15.678 1.00 95.38 99 LYS A O 1
ATOM 808 N N . LYS A 1 100 ? -0.642 1.596 16.312 1.00 95.81 100 LYS A N 1
ATOM 809 C CA . LYS A 1 100 ? -0.641 0.985 14.973 1.00 95.81 100 LYS A CA 1
ATOM 810 C C . LYS A 1 100 ? -1.587 1.701 14.011 1.00 95.81 100 LYS A C 1
ATOM 812 O O . LYS A 1 100 ? -1.236 1.903 12.850 1.00 95.81 100 LYS A O 1
ATOM 817 N N . LEU A 1 101 ? -2.747 2.146 14.491 1.00 96.88 101 LEU A N 1
ATOM 818 C CA . LEU A 1 101 ? -3.677 2.953 13.699 1.00 96.88 101 LEU A CA 1
ATOM 819 C C . LEU A 1 101 ? -3.103 4.337 13.374 1.00 96.88 101 LEU A C 1
ATOM 821 O O . LEU A 1 101 ? -3.228 4.789 12.237 1.00 96.88 101 LEU A O 1
ATOM 825 N N . ASP A 1 102 ? -2.396 4.971 14.309 1.00 95.38 102 ASP A N 1
ATOM 826 C CA . ASP A 1 102 ? -1.705 6.238 14.052 1.00 95.38 102 ASP A CA 1
ATOM 827 C C . ASP A 1 102 ? -0.605 6.085 12.987 1.00 95.38 102 ASP A C 1
ATOM 829 O O . ASP A 1 102 ? -0.459 6.933 12.101 1.00 95.38 102 ASP A O 1
ATOM 833 N N . GLU A 1 103 ? 0.175 4.999 13.050 1.00 94.62 103 GLU A N 1
ATOM 834 C CA . GLU A 1 103 ? 1.170 4.638 12.028 1.00 94.62 103 GLU A CA 1
ATOM 835 C C . GLU A 1 103 ? 0.513 4.454 10.654 1.00 94.62 103 GLU A C 1
ATOM 837 O O . GLU A 1 103 ? 0.954 5.058 9.669 1.00 94.62 103 GLU A O 1
ATOM 842 N N . LEU A 1 104 ? -0.587 3.699 10.596 1.00 96.06 104 LEU A N 1
ATOM 843 C CA . LEU A 1 104 ? -1.369 3.510 9.377 1.00 96.06 104 LEU A CA 1
ATOM 844 C C . LEU A 1 104 ? -1.893 4.845 8.826 1.00 96.06 104 LEU A C 1
ATOM 846 O O . LEU A 1 104 ? -1.745 5.120 7.634 1.00 96.06 104 LEU A O 1
ATOM 850 N N . GLN A 1 105 ? -2.445 5.716 9.674 1.00 94.62 105 GLN A N 1
ATOM 851 C CA . GLN A 1 105 ? -2.953 7.021 9.250 1.00 94.62 105 GLN A CA 1
ATOM 852 C C . GLN A 1 105 ? -1.843 7.904 8.656 1.00 94.62 105 GLN A C 1
ATOM 854 O O . GLN A 1 105 ? -2.073 8.599 7.654 1.00 94.62 105 GLN A O 1
ATOM 859 N N . ARG A 1 106 ? -0.637 7.885 9.240 1.00 94.44 106 ARG A N 1
ATOM 860 C CA . ARG A 1 106 ? 0.527 8.601 8.693 1.00 94.44 106 ARG A CA 1
ATOM 861 C C . ARG A 1 106 ? 0.918 8.056 7.323 1.00 94.44 106 ARG A C 1
ATOM 863 O O . ARG A 1 106 ? 1.073 8.845 6.393 1.00 94.44 106 ARG A O 1
ATOM 870 N N . ASN A 1 107 ? 0.995 6.735 7.172 1.00 93.38 107 ASN A N 1
ATOM 871 C CA . ASN A 1 107 ? 1.339 6.098 5.898 1.00 93.38 107 ASN A CA 1
ATOM 872 C C . ASN A 1 107 ? 0.295 6.371 4.805 1.00 93.38 107 ASN A C 1
ATOM 874 O O . ASN A 1 107 ? 0.662 6.681 3.671 1.00 93.38 107 ASN A O 1
ATOM 878 N N . LEU A 1 108 ? -0.996 6.358 5.155 1.00 93.06 108 LEU A N 1
ATOM 879 C CA . LEU A 1 108 ? -2.081 6.748 4.249 1.00 93.06 108 LEU A CA 1
ATOM 880 C C . LEU A 1 108 ? -1.956 8.206 3.801 1.00 93.06 108 LEU A C 1
ATOM 882 O O . LEU A 1 108 ? -2.139 8.524 2.630 1.00 93.06 108 LEU A O 1
ATOM 886 N N . THR A 1 109 ? -1.636 9.109 4.727 1.00 92.06 109 THR A N 1
ATOM 887 C CA . THR A 1 109 ? -1.488 10.541 4.419 1.00 92.06 109 THR A CA 1
ATOM 888 C C . THR A 1 109 ? -0.254 10.811 3.559 1.00 92.06 109 THR A C 1
ATOM 890 O O . THR A 1 109 ? -0.311 11.643 2.659 1.00 92.06 109 THR A O 1
ATOM 893 N N . ALA A 1 110 ? 0.825 10.058 3.772 1.00 90.94 110 ALA A N 1
ATOM 894 C CA . ALA A 1 110 ? 2.045 10.118 2.973 1.00 90.94 110 ALA A CA 1
ATOM 895 C C . ALA A 1 110 ? 1.946 9.389 1.617 1.00 90.94 110 ALA A C 1
ATOM 897 O O . ALA A 1 110 ? 2.947 9.321 0.910 1.00 90.94 110 ALA A O 1
ATOM 898 N N . LYS A 1 111 ? 0.775 8.835 1.253 1.00 89.06 111 LYS A N 1
ATOM 899 C CA . LYS A 1 111 ? 0.556 8.043 0.026 1.00 89.06 111 LYS A CA 1
ATOM 900 C C . LYS A 1 111 ? 1.515 6.846 -0.116 1.00 89.06 111 LYS A C 1
ATOM 902 O O . LYS A 1 111 ? 1.915 6.495 -1.218 1.00 89.06 111 LYS A O 1
ATOM 907 N N . ARG A 1 112 ? 1.870 6.206 1.004 1.00 89.38 112 ARG A N 1
ATOM 908 C CA . ARG A 1 112 ? 2.760 5.025 1.060 1.00 89.38 112 ARG A CA 1
ATOM 909 C C . ARG A 1 112 ? 2.009 3.694 1.125 1.00 89.38 112 ARG A C 1
ATOM 911 O O . ARG A 1 112 ? 2.581 2.676 1.487 1.00 89.38 112 ARG A O 1
ATOM 918 N N . ILE A 1 113 ? 0.710 3.708 0.840 1.00 91.94 113 ILE A N 1
ATOM 919 C CA . ILE A 1 113 ? -0.148 2.525 0.866 1.00 91.94 113 ILE A CA 1
ATOM 920 C C . ILE A 1 113 ? -0.680 2.306 -0.545 1.00 91.94 113 ILE A C 1
ATOM 922 O O . ILE A 1 113 ? -1.317 3.197 -1.104 1.00 91.94 113 ILE A O 1
ATOM 926 N N . VAL A 1 114 ? -0.400 1.128 -1.100 1.00 92.31 114 VAL A N 1
ATOM 927 C CA . VAL A 1 114 ? -0.704 0.779 -2.495 1.00 92.31 114 VAL A CA 1
ATOM 928 C C . VAL A 1 114 ? -2.194 0.500 -2.690 1.00 92.31 114 VAL A C 1
ATOM 930 O O . VAL A 1 114 ? -2.803 1.010 -3.628 1.00 92.31 114 VAL A O 1
ATOM 933 N N . ALA A 1 115 ? -2.790 -0.269 -1.782 1.00 91.69 115 ALA A N 1
ATOM 934 C CA . ALA A 1 115 ? -4.195 -0.660 -1.793 1.00 91.69 115 ALA A CA 1
ATOM 935 C C . ALA A 1 115 ? -4.834 -0.405 -0.412 1.00 91.69 115 ALA A C 1
ATOM 937 O O . ALA A 1 115 ? -5.027 -1.344 0.369 1.00 91.69 115 ALA A O 1
ATOM 938 N N . PRO A 1 116 ? -5.162 0.863 -0.078 1.00 92.56 116 PRO A N 1
ATOM 939 C CA . PRO A 1 116 ? -5.790 1.231 1.194 1.00 92.56 116 PRO A CA 1
ATOM 940 C C . PRO A 1 116 ? -7.050 0.427 1.531 1.00 92.56 116 PRO A C 1
ATOM 942 O O . PRO A 1 116 ? -7.307 0.136 2.696 1.00 92.56 116 PRO A O 1
ATOM 945 N N . GLU A 1 117 ? -7.812 0.032 0.514 1.00 90.94 117 GLU A N 1
ATOM 946 C CA . GLU A 1 117 ? -9.007 -0.806 0.606 1.00 90.94 117 GLU A CA 1
ATOM 947 C C . GLU A 1 117 ? -8.798 -2.106 1.387 1.00 90.94 117 GLU A C 1
ATOM 949 O O . GLU A 1 117 ? -9.714 -2.562 2.068 1.00 90.94 117 GLU A O 1
ATOM 954 N N . ARG A 1 118 ? -7.588 -2.676 1.360 1.00 91.31 118 ARG A N 1
ATOM 955 C CA . ARG A 1 118 ? -7.289 -3.931 2.059 1.00 91.31 118 ARG A CA 1
ATOM 956 C C . ARG A 1 118 ? -7.349 -3.802 3.579 1.00 91.31 118 ARG A C 1
ATOM 958 O O . ARG A 1 118 ? -7.524 -4.806 4.260 1.00 91.31 118 ARG A O 1
ATOM 965 N N . PHE A 1 119 ? -7.260 -2.585 4.116 1.00 94.25 119 PHE A N 1
ATOM 966 C CA . PHE A 1 119 ? -7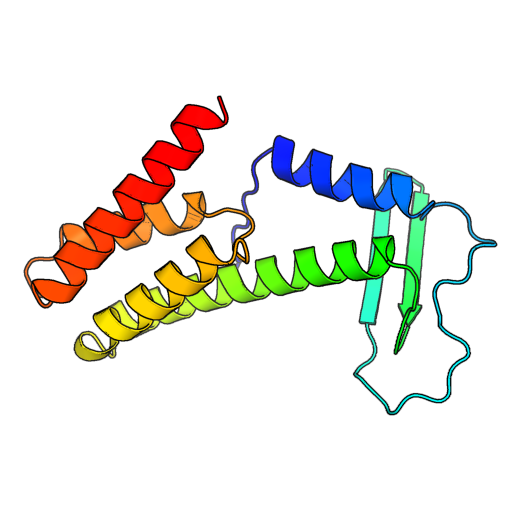.428 -2.335 5.547 1.00 94.25 119 PHE A CA 1
ATOM 967 C C . PHE A 1 119 ? -8.893 -2.272 5.986 1.00 94.25 119 PHE A C 1
ATOM 969 O O . PHE A 1 119 ? -9.151 -2.360 7.185 1.00 94.25 119 PHE A O 1
ATOM 976 N N . ALA A 1 120 ? -9.859 -2.129 5.071 1.00 94.19 120 ALA A N 1
ATOM 977 C CA . ALA A 1 120 ? -11.259 -1.937 5.451 1.00 94.19 120 ALA A CA 1
ATOM 978 C C . ALA A 1 120 ? -11.800 -3.051 6.376 1.00 94.19 120 ALA A C 1
ATOM 980 O O . ALA A 1 120 ? -12.310 -2.707 7.444 1.00 94.19 120 ALA A O 1
ATOM 981 N N . PRO A 1 121 ? -11.587 -4.356 6.094 1.00 94.19 121 PRO A N 1
ATOM 982 C CA . PRO A 1 121 ? -12.117 -5.422 6.948 1.00 94.19 121 PRO A CA 1
ATOM 983 C C . PRO A 1 121 ? -11.553 -5.401 8.377 1.00 94.19 121 PRO A C 1
ATOM 985 O O . PRO A 1 121 ? -12.287 -5.584 9.348 1.00 94.19 121 PRO A O 1
ATOM 988 N N . VAL A 1 122 ? -10.246 -5.152 8.536 1.00 95.25 122 VAL A N 1
ATOM 989 C CA . VAL A 1 122 ? -9.623 -5.111 9.870 1.00 95.25 122 VAL A CA 1
ATOM 990 C C . VAL A 1 122 ? -10.025 -3.851 10.643 1.00 95.25 122 VAL A C 1
ATOM 992 O O . VAL A 1 122 ? -10.218 -3.906 11.858 1.00 95.25 122 VAL A O 1
ATOM 995 N N . LEU A 1 123 ? -10.224 -2.724 9.952 1.00 97.31 123 LEU A N 1
ATOM 996 C CA . LEU A 1 123 ? -10.701 -1.479 10.558 1.00 97.31 123 LEU A CA 1
ATOM 997 C C . LEU A 1 123 ? -12.159 -1.587 11.018 1.00 97.31 123 LEU A C 1
ATOM 999 O O . LEU A 1 123 ? -12.478 -1.122 12.111 1.00 97.31 123 LEU A O 1
ATOM 1003 N N . GLU A 1 124 ? -13.028 -2.226 10.230 1.00 96.50 124 GLU A N 1
ATOM 1004 C CA . GLU A 1 124 ? -14.409 -2.532 10.628 1.00 96.50 124 GLU A CA 1
ATOM 1005 C C . GLU A 1 124 ? -14.441 -3.410 11.877 1.00 96.50 124 GLU A C 1
ATOM 1007 O O . GLU A 1 124 ? -15.135 -3.083 12.842 1.00 96.50 124 GLU A O 1
ATOM 1012 N N . LYS A 1 125 ? -13.618 -4.464 11.901 1.00 95.69 125 LYS A N 1
ATOM 1013 C CA . LYS A 1 125 ? -13.475 -5.338 13.067 1.00 95.69 125 LYS A CA 1
ATOM 1014 C C . LYS A 1 125 ? -13.052 -4.562 14.315 1.00 95.69 125 LYS A C 1
ATOM 1016 O O . LYS A 1 125 ? -13.660 -4.734 15.366 1.00 95.69 125 LYS A O 1
ATOM 1021 N N . ILE A 1 126 ? -12.047 -3.686 14.212 1.00 96.75 126 ILE A N 1
ATOM 1022 C CA . ILE A 1 126 ? -11.601 -2.851 15.341 1.00 96.75 126 ILE A CA 1
ATOM 1023 C C . ILE A 1 126 ? -12.713 -1.908 15.803 1.00 96.75 126 ILE A C 1
ATOM 1025 O O . ILE A 1 126 ? -12.923 -1.746 16.999 1.00 96.75 126 ILE A O 1
ATOM 1029 N N . TYR A 1 127 ? -13.417 -1.270 14.871 1.00 95.81 127 TYR A N 1
ATOM 1030 C CA . TYR A 1 127 ? -14.499 -0.340 15.184 1.00 95.81 127 TYR A CA 1
ATOM 1031 C C . TYR A 1 127 ? -15.656 -1.021 15.942 1.00 95.81 127 TYR A C 1
ATOM 1033 O O . TYR A 1 127 ? -16.171 -0.460 16.921 1.00 95.81 127 TYR A O 1
ATOM 1041 N N . GLN A 1 128 ? -16.035 -2.230 15.519 1.00 96.12 128 GLN A N 1
ATOM 1042 C CA . GLN A 1 128 ? -17.140 -3.003 16.094 1.00 96.12 128 GLN A CA 1
ATOM 1043 C C . GLN A 1 128 ? -16.781 -3.707 17.412 1.00 96.12 128 GLN A C 1
ATOM 1045 O O . GLN A 1 128 ? -17.675 -3.999 18.200 1.00 96.12 128 GLN A O 1
ATOM 1050 N N . ASP A 1 129 ? -15.499 -3.952 17.687 1.00 95.62 129 ASP A N 1
ATOM 1051 C CA . ASP A 1 129 ? -15.062 -4.654 18.895 1.00 95.62 129 ASP A CA 1
ATOM 1052 C C . ASP A 1 129 ? -15.142 -3.757 20.144 1.00 95.62 129 ASP A C 1
ATOM 1054 O O . ASP A 1 129 ? -14.283 -2.912 20.405 1.00 95.62 129 ASP A O 1
ATOM 1058 N N . GLU A 1 130 ? -16.190 -3.955 20.945 1.00 93.88 130 GLU A N 1
ATOM 1059 C CA . GLU A 1 130 ? -16.453 -3.179 22.165 1.00 93.88 130 GLU A CA 1
ATOM 1060 C C . GLU A 1 130 ? -15.445 -3.419 23.289 1.00 93.88 130 GLU A C 1
ATOM 1062 O O . GLU A 1 130 ? -15.349 -2.609 24.210 1.00 93.88 130 GLU A O 1
ATOM 1067 N N . THR A 1 131 ? -14.664 -4.496 23.210 1.00 92.62 131 THR A N 1
ATOM 1068 C CA . THR A 1 131 ? -13.644 -4.805 24.218 1.00 92.62 131 THR A CA 1
ATOM 1069 C C . THR A 1 131 ? -12.331 -4.052 23.967 1.00 92.62 131 THR A C 1
ATOM 1071 O O . THR A 1 131 ? -11.406 -4.122 24.777 1.00 92.62 131 THR A O 1
ATOM 1074 N N . LEU A 1 132 ? -12.223 -3.324 22.847 1.00 94.00 132 LEU A N 1
ATOM 1075 C CA . LEU A 1 132 ? -11.112 -2.417 22.565 1.00 94.00 132 LEU A CA 1
ATOM 1076 C C . LEU A 1 132 ? -11.334 -1.028 23.160 1.00 94.00 132 LEU A C 1
ATOM 1078 O O . LEU A 1 132 ? -12.454 -0.554 23.348 1.00 94.00 132 LEU A O 1
ATOM 1082 N N . MET A 1 133 ? -10.226 -0.321 23.383 1.00 93.25 133 MET A N 1
ATOM 1083 C CA . MET A 1 133 ? -10.251 1.070 23.825 1.00 93.25 133 MET A CA 1
ATOM 1084 C C . MET A 1 133 ? -11.067 1.939 22.858 1.00 93.25 133 MET A C 1
ATOM 1086 O O . MET A 1 133 ? -10.845 1.916 21.646 1.00 93.25 133 MET A O 1
ATOM 1090 N N . ASN A 1 134 ? -11.932 2.803 23.398 1.00 94.25 134 ASN A N 1
ATOM 1091 C CA . ASN A 1 134 ? -12.744 3.731 22.601 1.00 94.25 134 ASN A CA 1
ATOM 1092 C C . ASN A 1 134 ? -11.911 4.599 21.645 1.00 94.25 134 ASN A C 1
ATOM 1094 O O . ASN A 1 134 ? -12.382 4.939 20.562 1.00 94.25 134 ASN A O 1
ATOM 1098 N N . LEU A 1 135 ? -10.675 4.942 22.024 1.00 94.94 135 LEU A N 1
ATOM 1099 C CA . LEU A 1 135 ? -9.746 5.663 21.154 1.00 94.94 135 LEU A CA 1
ATOM 1100 C C . LEU A 1 135 ? -9.411 4.861 19.885 1.00 94.94 135 LEU A C 1
ATOM 1102 O O . LEU A 1 135 ? -9.548 5.394 18.789 1.00 94.94 135 LEU A O 1
ATOM 1106 N N . ALA A 1 136 ? -9.056 3.577 20.021 1.00 95.38 136 ALA A N 1
ATOM 1107 C CA . ALA A 1 136 ? -8.767 2.700 18.883 1.00 95.38 136 ALA A CA 1
ATOM 1108 C C . ALA A 1 136 ? -9.977 2.586 17.949 1.00 95.38 136 ALA A C 1
ATOM 1110 O O . ALA A 1 136 ? -9.849 2.735 16.737 1.00 95.38 136 ALA A O 1
ATOM 1111 N N . ARG A 1 137 ? -11.171 2.392 18.521 1.00 97.50 137 ARG A N 1
ATOM 1112 C CA . ARG A 1 137 ? -12.426 2.282 17.763 1.00 97.50 137 ARG A CA 1
ATOM 1113 C C . ARG A 1 137 ? -12.723 3.553 16.961 1.00 97.50 137 ARG A C 1
ATOM 1115 O O . ARG A 1 137 ? -13.096 3.476 15.790 1.00 97.50 137 ARG A O 1
ATOM 1122 N N . LYS A 1 138 ? -12.533 4.728 17.576 1.00 96.88 138 LYS A N 1
ATOM 1123 C CA . LYS A 1 138 ? -12.727 6.036 16.927 1.00 96.88 138 LYS A CA 1
ATOM 1124 C C . LYS A 1 138 ? -11.731 6.267 15.792 1.00 96.88 138 LYS A C 1
ATOM 1126 O O . LYS A 1 138 ? -12.149 6.662 14.703 1.00 96.88 138 LYS A O 1
ATOM 1131 N N . GLU A 1 139 ? -10.446 5.998 16.020 1.00 96.50 139 GLU A N 1
ATOM 1132 C CA . GLU A 1 139 ? -9.420 6.145 14.981 1.00 96.50 139 GLU A CA 1
ATOM 1133 C C . GLU A 1 139 ? -9.647 5.163 13.826 1.00 96.50 139 GLU A C 1
ATOM 1135 O O . GLU A 1 139 ? -9.611 5.568 12.665 1.00 96.50 139 GLU A O 1
ATOM 1140 N N . ALA A 1 140 ? -10.004 3.907 14.113 1.00 97.38 140 ALA A N 1
ATOM 1141 C CA . ALA A 1 140 ? -10.320 2.930 13.075 1.00 97.38 140 ALA A CA 1
ATOM 1142 C C . ALA A 1 140 ? -11.488 3.391 12.192 1.00 97.38 140 ALA A C 1
ATOM 1144 O O . ALA A 1 140 ? -11.378 3.361 10.965 1.00 97.38 140 ALA A O 1
ATOM 1145 N N . ARG A 1 141 ? -12.573 3.907 12.793 1.00 97.31 141 ARG A N 1
ATOM 1146 C CA . ARG A 1 141 ? -13.718 4.431 12.032 1.00 97.31 141 ARG A CA 1
ATOM 1147 C C . ARG A 1 141 ? -13.339 5.627 11.161 1.00 97.31 141 ARG A C 1
ATOM 1149 O O . ARG A 1 141 ? -13.772 5.718 10.017 1.00 97.31 141 ARG A O 1
ATOM 1156 N N . LYS A 1 142 ? -12.517 6.535 11.683 1.00 96.62 142 LYS A N 1
ATOM 1157 C CA . LYS A 1 142 ? -12.029 7.709 10.950 1.00 96.62 142 LYS A CA 1
ATOM 1158 C C . LYS A 1 142 ? -11.148 7.317 9.762 1.00 96.62 142 LYS A C 1
ATOM 1160 O O . LYS A 1 142 ? -11.306 7.887 8.682 1.00 96.62 142 LYS A O 1
ATOM 1165 N N . ILE A 1 143 ? -10.246 6.350 9.943 1.00 97.00 143 ILE A N 1
ATOM 1166 C CA . ILE A 1 143 ? -9.406 5.824 8.860 1.00 97.00 143 ILE A CA 1
ATOM 1167 C C . ILE A 1 143 ? -10.280 5.138 7.805 1.00 97.00 143 ILE A C 1
ATOM 1169 O O . ILE A 1 143 ? -10.136 5.435 6.620 1.00 97.00 143 ILE A O 1
ATOM 1173 N N . LEU A 1 144 ? -11.227 4.298 8.229 1.00 96.69 144 LEU A N 1
ATOM 1174 C CA . LEU A 1 144 ? -12.167 3.616 7.341 1.00 96.69 144 LEU A CA 1
ATOM 1175 C C . LEU A 1 144 ? -12.951 4.614 6.478 1.00 96.69 144 LEU A C 1
ATOM 1177 O O . LEU A 1 144 ? -12.909 4.525 5.255 1.00 96.69 144 LEU A O 1
ATOM 1181 N N . SER A 1 145 ? -13.544 5.650 7.078 1.00 95.56 145 SER A N 1
ATOM 1182 C CA . SER A 1 145 ? -14.257 6.682 6.314 1.00 95.56 145 SER A CA 1
ATOM 1183 C C . SER A 1 145 ? -13.363 7.499 5.380 1.00 95.56 145 SER A C 1
ATOM 1185 O O . SER A 1 145 ? -13.838 8.030 4.377 1.00 95.56 145 SER A O 1
ATOM 1187 N N . LYS A 1 146 ? -12.062 7.622 5.670 1.00 94.44 146 LYS A N 1
ATOM 1188 C CA . LYS A 1 146 ? -11.111 8.239 4.735 1.00 94.44 146 LYS A CA 1
ATOM 1189 C C . LYS A 1 146 ? -10.882 7.338 3.520 1.00 94.44 146 LYS A C 1
ATOM 1191 O O . LYS A 1 146 ? -10.870 7.847 2.402 1.00 94.44 146 LYS A O 1
ATOM 1196 N N . ILE A 1 147 ? -10.736 6.032 3.734 1.00 93.12 147 ILE A N 1
ATOM 1197 C CA . ILE A 1 147 ? -10.566 5.041 2.663 1.00 93.12 147 ILE A CA 1
ATOM 1198 C C . ILE A 1 147 ? -11.822 4.978 1.782 1.00 93.12 147 ILE A C 1
ATOM 1200 O O . ILE A 1 147 ? -11.700 5.090 0.566 1.00 93.12 147 ILE A O 1
ATOM 1204 N N . GLU A 1 148 ? -13.015 4.900 2.380 1.00 92.06 148 GLU A N 1
ATOM 1205 C CA . GLU A 1 148 ? -14.307 4.917 1.668 1.00 92.06 148 GLU A CA 1
ATOM 1206 C C . GLU A 1 148 ? -14.423 6.149 0.750 1.00 92.06 148 GLU A C 1
ATOM 1208 O O . GLU A 1 148 ? -14.746 6.038 -0.433 1.00 92.06 148 GLU A O 1
ATOM 1213 N N . LYS A 1 149 ? -14.072 7.338 1.261 1.00 90.38 149 LYS A N 1
ATOM 1214 C CA . LYS A 1 149 ? -14.056 8.571 0.460 1.00 90.38 149 LYS A CA 1
ATOM 1215 C C . LYS A 1 149 ? -13.074 8.478 -0.704 1.00 90.38 149 LYS A C 1
ATOM 1217 O O . LYS A 1 149 ? -13.439 8.803 -1.828 1.00 90.38 149 LYS A O 1
ATOM 1222 N N . MET A 1 150 ? -11.849 8.008 -0.467 1.00 85.38 150 MET A N 1
ATOM 1223 C CA . MET A 1 150 ? -10.842 7.844 -1.527 1.00 85.38 150 MET A CA 1
ATOM 1224 C C . MET A 1 150 ? -11.314 6.906 -2.644 1.00 85.38 150 MET A C 1
ATOM 1226 O O . MET A 1 150 ? -10.986 7.144 -3.803 1.00 85.38 150 MET A O 1
ATOM 1230 N N . GLN A 1 151 ? -12.094 5.875 -2.314 1.00 76.56 151 GLN A N 1
ATOM 1231 C CA . GLN A 1 151 ? -12.692 4.977 -3.303 1.00 76.56 151 GLN A CA 1
ATOM 1232 C C . GLN A 1 151 ? -13.809 5.657 -4.095 1.00 76.56 151 GLN A C 1
ATOM 1234 O O . GLN A 1 151 ? -13.843 5.522 -5.312 1.00 76.56 151 GLN A O 1
ATOM 1239 N N . SER A 1 152 ? -14.675 6.436 -3.436 1.00 71.50 152 SER A N 1
ATOM 1240 C CA . SER A 1 152 ? -15.768 7.144 -4.121 1.00 71.50 152 SER A CA 1
ATOM 1241 C C . SER A 1 152 ? -15.298 8.173 -5.156 1.00 71.50 152 SER A C 1
ATOM 1243 O O . SER A 1 152 ? -16.040 8.470 -6.079 1.00 71.50 152 SER A O 1
ATOM 1245 N N . PHE A 1 153 ? -14.073 8.695 -5.026 1.00 60.69 153 PHE A N 1
ATOM 1246 C CA . PHE A 1 153 ? -13.471 9.611 -6.006 1.00 60.69 153 PHE A CA 1
ATOM 1247 C C . PHE A 1 153 ? -12.667 8.899 -7.104 1.00 60.69 153 PHE A C 1
ATOM 1249 O O . PHE A 1 153 ? -12.181 9.558 -8.018 1.00 60.69 153 PHE A O 1
ATOM 1256 N N . ALA A 1 154 ? -12.457 7.587 -6.980 1.00 54.62 154 ALA A N 1
ATOM 1257 C CA . ALA A 1 154 ? -11.685 6.784 -7.925 1.00 54.62 154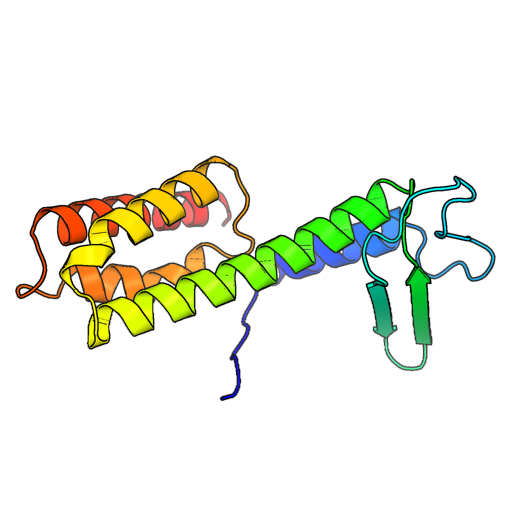 ALA A CA 1
ATOM 1258 C C . ALA A 1 154 ? -12.568 5.944 -8.869 1.00 54.62 154 ALA A C 1
ATOM 1260 O O . ALA A 1 154 ? -12.013 5.257 -9.727 1.00 54.62 154 ALA A O 1
ATOM 1261 N N . ASN A 1 155 ? -13.895 5.994 -8.688 1.00 41.62 155 ASN A N 1
ATOM 1262 C CA . ASN A 1 155 ? -14.910 5.389 -9.555 1.00 41.62 155 ASN A CA 1
ATOM 1263 C C . ASN A 1 155 ? -15.589 6.447 -10.425 1.00 41.62 155 ASN A C 1
ATOM 1265 O O . ASN A 1 155 ? -15.824 7.561 -9.905 1.00 41.62 155 ASN A O 1
#

Foldseek 3Di:
DDDPDDADPVLVVVLVVLCVVLVVQPPPDAFEDPDPDDQQDKDKDWDDDDPDIDIDIYRDGPRVSVVVNVLLVVLAVVQSVLVVVLVVCVPPPLVCLLVSLVVVVVCVVVVSHSQLVVCLVSLVVQLPDPVGDPSNNVSSVVSNVVNVVVVVVVD

Sequence (155 aa):
MEVSLALRPSTVDSLLALFVQADFWNESKNFVSSRKVADMGMKTIRLESGLRSREVTFNYTEDKNLQEIMNFFENLCQQEKTLFEIDLALKYDRLGIPKKLDELQRNLTAKRIVAPERFAPVLEKIYQDETLMNLARKEARKILSKIEKMQSFAN

Nearest PDB structures (foldseek):
  8zak-assembly2_B  TM=2.572E-01  e=3.279E-01  Campylobacter jejuni
  9had-assembly2_B  TM=3.899E-01  e=2.122E+00  Dermatophagoides farinae
  9had-assembly1_A  TM=3.984E-01  e=2.528E+00  Dermatophagoides farinae
  8zak-assembly1_A  TM=2.085E-01  e=7.423E-01  Campylobacter jejuni
  5yny-assembly1_A  TM=3.543E-01  e=7.228E+00  Dermatophagoides farinae

Radius of gyration: 18.85 Å; Cα contacts (8 Å, |Δi|>4): 135; chains: 1; bounding box: 48×29×48 Å